Protein AF-A0A4Z0JLS4-F1 (afdb_monomer)

Nearest PDB structures (foldseek):
  4lln-assembly2_D  TM=2.791E-01  e=3.799E+00  Staphylococcus aureus
  8xgq-assembly1_A  TM=3.438E-01  e=4.651E+00  Legionella pneumophila subsp. pneumophila
  7sk3-assembly1_A  TM=3.321E-01  e=6.971E+00  Homo sapiens

Organism: NCBI:txid2487723

Sequence (103 aa):
MNRLKNIFPKKTVAELYDEDGNLPKLFRAYGNRQIFEVVVGLATLMMRGLGLIFLVGSLLDLYFFSYTFKVRNMKTGSTYLMDKPEWKKYHKIYKEQVQKNKN

Mean predicted aligned error: 9.93 Å

Foldseek 3Di:
DPPPPPPAAEDFQVRQQDPVRAHFDKDFDDDPVLVVQCVVLVVVCVPPVVSVVSNVVSVCCQPPVDQKTWMAGPVPRGIHIYGPVRVVVNVVVNVVVVVVVVD

Secondary structure (DSSP, 8-state):
----TTSS-B--GGGG--TTSPPPPEEEPPPHHHHHHHHHHHHHHHHHSTHHHHHHHHHHIIIII-SEEEEEETTT--EEEEEHHHHHHHHHHHHHHHHHTT-

Solvent-accessible surface area (backbone atoms only — not comparable to full-atom values): 5993 Å² total; per-residue (Å²): 143,87,87,77,87,76,86,47,61,76,50,56,59,83,77,46,52,43,99,84,71,45,72,70,59,71,43,82,46,82,48,73,69,55,50,49,45,47,52,51,15,51,58,40,29,75,72,71,63,61,11,56,61,45,39,52,49,46,50,45,43,60,75,69,66,50,61,61,40,40,34,27,33,70,84,78,64,53,60,29,30,28,42,48,72,43,49,54,50,42,54,52,52,48,51,54,51,57,55,57,77,75,108

Structure (mmCIF, N/CA/C/O backbone):
data_AF-A0A4Z0JLS4-F1
#
_entry.id   AF-A0A4Z0JLS4-F1
#
loop_
_atom_site.group_PDB
_atom_site.id
_atom_site.type_symbol
_atom_site.label_atom_id
_atom_site.label_alt_id
_atom_site.label_comp_id
_atom_site.label_asym_id
_atom_site.label_entity_id
_atom_site.label_seq_id
_atom_site.pdbx_PDB_ins_code
_atom_site.Cartn_x
_atom_site.Cartn_y
_atom_site.Cartn_z
_atom_site.occupancy
_atom_site.B_iso_or_equiv
_atom_site.auth_seq_id
_atom_site.auth_comp_id
_atom_site.auth_asym_id
_atom_site.auth_atom_id
_atom_site.pdbx_PDB_model_num
ATOM 1 N N . MET A 1 1 ? -12.752 4.908 -28.389 1.00 35.41 1 MET A N 1
ATOM 2 C CA . MET A 1 1 ? -12.142 4.015 -27.372 1.00 35.41 1 MET A CA 1
ATOM 3 C C . MET A 1 1 ? -12.259 4.659 -25.988 1.00 35.41 1 MET A C 1
ATOM 5 O O . MET A 1 1 ? -11.384 5.422 -25.636 1.00 35.41 1 MET A O 1
ATOM 9 N N . ASN A 1 2 ? -13.339 4.430 -25.223 1.00 40.50 2 ASN A N 1
ATOM 10 C CA . ASN A 1 2 ? -13.565 5.103 -23.920 1.00 40.50 2 ASN A CA 1
ATOM 11 C C . ASN A 1 2 ? -14.212 4.190 -22.846 1.00 40.50 2 ASN A C 1
ATOM 13 O O . ASN A 1 2 ? -14.980 4.656 -22.013 1.00 40.50 2 ASN A O 1
ATOM 17 N N . ARG A 1 3 ? -13.925 2.877 -22.837 1.00 40.41 3 ARG A N 1
ATOM 18 C CA . ARG A 1 3 ? -14.532 1.917 -21.879 1.00 40.41 3 ARG A CA 1
ATOM 19 C C . ARG A 1 3 ? -13.571 1.286 -20.860 1.00 40.41 3 ARG A C 1
ATOM 21 O O . ARG A 1 3 ? -13.955 0.355 -20.171 1.00 40.41 3 ARG A O 1
ATOM 28 N N . LEU A 1 4 ? -12.341 1.786 -20.724 1.00 50.00 4 LEU A N 1
ATOM 29 C CA . LEU A 1 4 ? -11.368 1.256 -19.747 1.00 50.00 4 LEU A CA 1
ATOM 30 C C . LEU A 1 4 ? -11.154 2.169 -18.529 1.00 50.00 4 LEU A C 1
ATOM 32 O O . LEU A 1 4 ? -10.276 1.904 -17.713 1.00 50.00 4 LEU A O 1
ATOM 36 N N . LYS A 1 5 ? -11.932 3.251 -18.386 1.00 41.41 5 LYS A N 1
ATOM 37 C CA . LYS A 1 5 ? -11.648 4.288 -17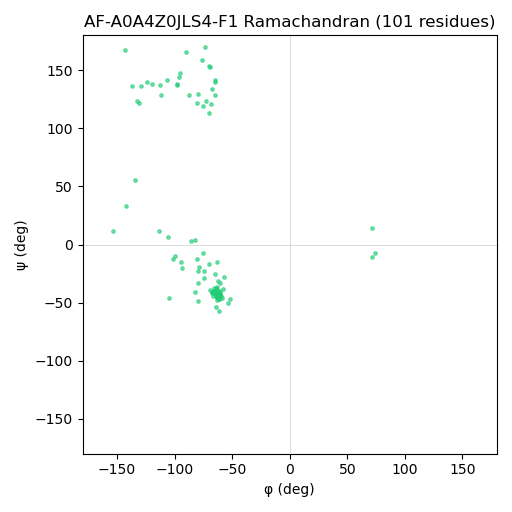.381 1.00 41.41 5 LYS A CA 1
ATOM 38 C C . LYS A 1 5 ? -12.112 3.943 -15.952 1.00 41.41 5 LYS A C 1
ATOM 40 O O . LYS A 1 5 ? -11.631 4.579 -15.029 1.00 41.41 5 LYS A O 1
ATOM 45 N N . ASN A 1 6 ? -12.937 2.905 -15.751 1.00 50.03 6 ASN A N 1
ATOM 46 C CA . ASN A 1 6 ? -13.495 2.528 -14.437 1.00 50.03 6 ASN A CA 1
ATOM 47 C C . ASN A 1 6 ? -13.410 1.013 -14.147 1.00 50.03 6 ASN A C 1
ATOM 49 O O . ASN A 1 6 ? -14.421 0.371 -13.889 1.00 50.03 6 ASN A O 1
ATOM 53 N N . ILE A 1 7 ? -12.222 0.402 -14.209 1.00 61.97 7 ILE A N 1
ATOM 54 C CA . ILE A 1 7 ? -12.092 -1.050 -13.940 1.00 61.97 7 ILE A CA 1
ATOM 55 C C . ILE A 1 7 ? -12.085 -1.358 -12.429 1.00 61.97 7 ILE A C 1
ATOM 57 O O . ILE A 1 7 ? -12.431 -2.464 -12.026 1.00 61.97 7 ILE A O 1
ATOM 61 N N . PHE A 1 8 ? -11.732 -0.392 -11.574 1.00 65.69 8 PHE A N 1
ATOM 62 C CA . PHE A 1 8 ? -11.652 -0.603 -10.126 1.00 65.69 8 PHE A CA 1
ATOM 63 C C . PHE A 1 8 ? -12.353 0.530 -9.372 1.00 65.69 8 PHE A C 1
ATOM 65 O O . PHE A 1 8 ? -11.976 1.690 -9.565 1.00 65.69 8 PHE A O 1
ATOM 72 N N . PRO A 1 9 ? -13.340 0.228 -8.509 1.00 75.69 9 PRO A N 1
ATOM 73 C CA . PRO A 1 9 ? -13.967 1.244 -7.679 1.00 75.69 9 PRO A CA 1
ATOM 74 C C . PRO A 1 9 ? -12.936 1.809 -6.700 1.00 75.69 9 PRO A C 1
ATOM 76 O O . PRO A 1 9 ? -12.085 1.082 -6.177 1.00 75.69 9 PRO A O 1
ATOM 79 N N . LYS A 1 10 ? -12.996 3.118 -6.467 1.00 79.12 10 LYS A N 1
ATOM 80 C CA . LYS A 1 10 ? -12.217 3.761 -5.414 1.00 79.12 10 LYS A CA 1
ATOM 81 C C . LYS A 1 10 ? -12.937 3.536 -4.089 1.00 79.12 10 LYS A C 1
ATOM 83 O O . LYS A 1 10 ? -14.134 3.788 -4.031 1.00 79.12 10 LYS A O 1
ATOM 88 N N . LYS A 1 11 ? -12.225 3.053 -3.070 1.00 81.75 11 LYS A N 1
ATOM 89 C CA . LYS A 1 11 ? -12.777 2.808 -1.735 1.00 81.75 11 LYS A CA 1
ATOM 90 C C . LYS A 1 11 ? -12.003 3.541 -0.649 1.00 81.75 11 LYS A C 1
ATOM 92 O O . LYS A 1 11 ? -10.768 3.588 -0.679 1.00 81.75 11 LYS A O 1
ATOM 97 N N . THR A 1 12 ? -12.737 4.080 0.318 1.00 81.75 12 THR A N 1
ATOM 98 C CA . THR A 1 12 ? -12.184 4.653 1.557 1.00 81.75 12 THR A CA 1
ATOM 99 C C . THR A 1 12 ? -12.085 3.588 2.647 1.00 81.75 12 THR A C 1
ATOM 101 O O . THR A 1 12 ? -12.685 2.522 2.533 1.00 81.75 12 THR A O 1
ATOM 104 N N . VAL A 1 13 ? -11.340 3.850 3.724 1.00 80.00 13 VAL A N 1
ATOM 105 C CA . VAL A 1 13 ? -11.219 2.907 4.851 1.00 80.00 13 VAL A CA 1
ATOM 106 C C . VAL A 1 13 ? -12.569 2.627 5.511 1.00 80.00 13 VAL A C 1
ATOM 108 O O . VAL A 1 13 ? -12.806 1.507 5.948 1.00 80.00 13 VAL A O 1
ATOM 111 N N . ALA A 1 14 ? -13.465 3.617 5.547 1.00 78.81 14 ALA A N 1
ATOM 112 C CA . ALA A 1 14 ? -14.803 3.466 6.117 1.00 78.81 14 ALA A CA 1
ATOM 113 C C . ALA A 1 14 ? -15.651 2.422 5.366 1.00 78.81 14 ALA A C 1
ATOM 115 O O . ALA A 1 14 ? -16.438 1.711 5.975 1.00 78.81 14 ALA A O 1
ATOM 116 N N . GLU A 1 15 ? -15.436 2.270 4.059 1.00 79.38 15 GLU A N 1
ATOM 117 C CA . GLU A 1 15 ? -16.159 1.322 3.196 1.00 79.38 15 GLU A CA 1
ATOM 118 C C . GLU A 1 15 ? -15.549 -0.091 3.189 1.00 79.38 15 GLU A C 1
ATOM 120 O O . GLU A 1 15 ? -15.966 -0.955 2.409 1.00 79.38 15 GLU A O 1
ATOM 125 N N . LEU A 1 16 ? -14.501 -0.311 3.989 1.00 81.44 16 LEU A N 1
ATOM 126 C CA . LEU A 1 16 ? -13.819 -1.598 4.113 1.00 81.44 16 LEU A CA 1
ATOM 127 C C . LEU A 1 16 ? -14.231 -2.396 5.340 1.00 81.44 16 LEU A C 1
ATOM 129 O O . LEU A 1 16 ? -13.813 -3.546 5.447 1.00 81.44 16 LEU A O 1
ATOM 133 N N . TYR A 1 17 ? -14.976 -1.796 6.264 1.00 81.00 17 TYR A N 1
ATOM 134 C CA . TYR A 1 17 ? -15.462 -2.507 7.434 1.00 81.00 17 TYR A CA 1
ATOM 135 C C . TYR A 1 17 ? -16.430 -3.605 7.001 1.00 81.00 17 TYR A C 1
ATOM 137 O O . TYR A 1 17 ? -17.345 -3.362 6.216 1.00 81.00 17 TYR A O 1
ATOM 145 N N . ASP A 1 18 ? -16.174 -4.818 7.485 1.00 80.06 18 ASP A N 1
ATOM 146 C CA . ASP A 1 18 ? -17.097 -5.942 7.344 1.00 80.06 18 ASP A CA 1
ATOM 147 C C . ASP A 1 18 ? -18.302 -5.760 8.283 1.00 80.06 18 ASP A C 1
ATOM 149 O O . ASP A 1 18 ? -18.272 -4.900 9.170 1.00 80.06 18 ASP A O 1
ATOM 153 N N . GLU A 1 19 ? -19.333 -6.593 8.134 1.00 77.44 19 GLU A N 1
ATOM 154 C CA . GLU A 1 19 ? -20.528 -6.563 9.001 1.00 77.44 19 GLU A CA 1
ATOM 155 C C . GLU A 1 19 ? -20.171 -6.735 10.493 1.00 77.44 19 GLU A C 1
ATOM 157 O O . GLU A 1 19 ? -20.808 -6.148 11.364 1.00 77.44 19 GLU A O 1
ATOM 162 N N . ASP A 1 20 ? -19.065 -7.431 10.775 1.00 75.62 20 ASP A N 1
ATOM 163 C CA . ASP A 1 20 ? -18.505 -7.635 12.117 1.00 75.62 20 ASP A CA 1
ATOM 164 C C . ASP A 1 20 ? -17.640 -6.461 12.634 1.00 75.62 20 ASP A C 1
ATOM 166 O O . ASP A 1 20 ? -16.981 -6.574 13.670 1.00 75.62 20 ASP A O 1
ATOM 170 N N . GLY A 1 21 ? -17.531 -5.351 11.893 1.00 78.38 21 GLY A N 1
ATOM 171 C CA . GLY A 1 21 ? -16.690 -4.202 12.263 1.00 78.38 21 GLY A CA 1
ATOM 172 C C . GLY A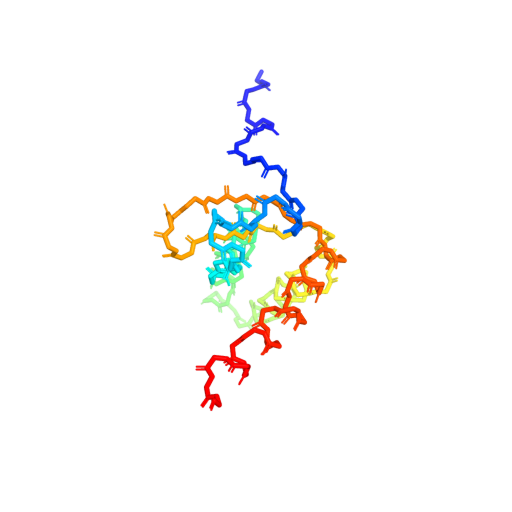 1 21 ? -15.175 -4.444 12.138 1.00 78.38 21 GLY A C 1
ATOM 173 O O . GLY A 1 21 ? -14.362 -3.653 12.631 1.00 78.38 21 GLY A O 1
ATOM 174 N N . ASN A 1 22 ? -14.768 -5.517 11.456 1.00 81.94 22 ASN A N 1
ATOM 175 C CA . ASN A 1 22 ? -13.365 -5.869 11.235 1.00 81.94 22 ASN A CA 1
ATOM 176 C C . ASN A 1 22 ? -12.859 -5.376 9.876 1.00 81.94 22 ASN A C 1
ATOM 178 O O . ASN A 1 22 ? -13.580 -5.409 8.879 1.00 81.94 22 ASN A O 1
ATOM 182 N N . LEU A 1 23 ? -11.589 -4.962 9.819 1.00 83.56 23 LEU A N 1
ATOM 183 C CA . LEU A 1 23 ? -10.943 -4.606 8.559 1.00 83.56 23 LEU A CA 1
ATOM 184 C C . LEU A 1 23 ? -10.307 -5.845 7.899 1.00 83.56 23 LEU A C 1
ATOM 186 O O . LEU A 1 23 ? -9.505 -6.542 8.530 1.00 83.56 23 LEU A O 1
ATOM 190 N N . PRO A 1 24 ? -10.581 -6.116 6.611 1.00 84.25 24 PRO A N 1
ATOM 191 C CA . PRO A 1 24 ? -9.962 -7.220 5.893 1.00 84.25 24 PRO A CA 1
ATOM 192 C C . PRO A 1 24 ? -8.475 -6.954 5.642 1.00 84.25 24 PRO A C 1
ATOM 194 O O . PRO A 1 24 ? -8.027 -5.811 5.514 1.00 84.25 24 PRO A O 1
ATOM 197 N N . LYS A 1 25 ? -7.688 -8.028 5.511 1.00 85.31 25 LYS A N 1
ATOM 198 C CA . LYS A 1 25 ? -6.271 -7.929 5.142 1.00 85.31 25 LYS A CA 1
ATOM 199 C C . LYS A 1 25 ? -6.138 -7.461 3.695 1.0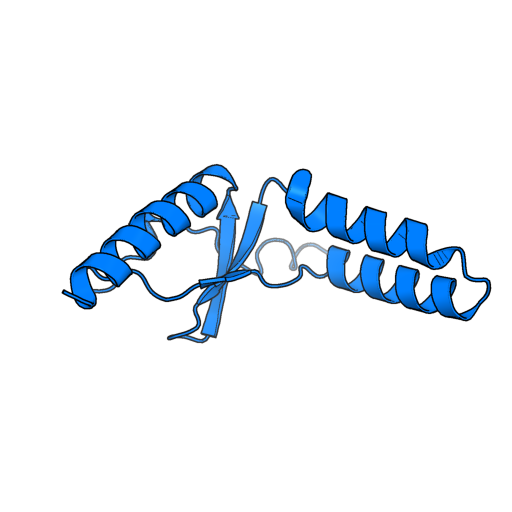0 85.31 25 LYS A C 1
ATOM 201 O O . LYS A 1 25 ? -6.614 -8.137 2.780 1.00 85.31 25 LYS A O 1
ATOM 206 N N . LEU A 1 26 ? -5.465 -6.334 3.485 1.00 85.81 26 LEU A N 1
ATOM 207 C CA . LEU A 1 26 ? -5.245 -5.756 2.164 1.00 85.81 26 LEU A CA 1
ATOM 208 C C . LEU A 1 26 ? -3.812 -5.932 1.705 1.00 85.81 26 LEU A C 1
ATOM 210 O O . LEU A 1 26 ? -2.869 -5.759 2.476 1.00 85.81 26 LEU A O 1
ATOM 214 N N . PHE A 1 27 ? -3.661 -6.212 0.417 1.00 83.56 27 PHE A N 1
ATOM 215 C CA . PHE A 1 27 ? -2.372 -6.288 -0.242 1.00 83.56 27 PHE A CA 1
ATOM 216 C C . PHE A 1 27 ? -2.286 -5.271 -1.370 1.00 83.56 27 PHE A C 1
ATOM 218 O O . PHE A 1 27 ? -3.227 -5.099 -2.144 1.00 83.56 27 PHE A O 1
ATOM 225 N N . ARG A 1 28 ? -1.145 -4.599 -1.491 1.00 80.25 28 ARG A N 1
ATOM 226 C CA . ARG A 1 28 ? -0.916 -3.666 -2.588 1.00 80.25 28 ARG A CA 1
ATOM 227 C C . ARG A 1 28 ? -0.646 -4.448 -3.873 1.00 80.25 28 ARG A C 1
ATOM 229 O O . ARG A 1 28 ? 0.313 -5.206 -3.948 1.00 80.25 28 ARG A O 1
ATOM 236 N N . ALA A 1 29 ? -1.483 -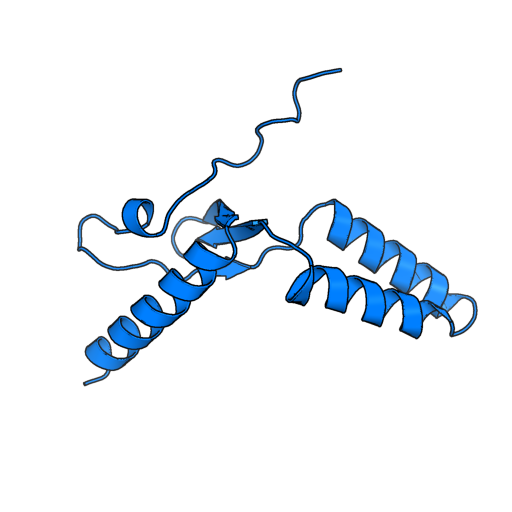4.257 -4.883 1.00 76.94 29 ALA A N 1
ATOM 237 C CA . ALA A 1 29 ? -1.318 -4.880 -6.187 1.00 76.94 29 ALA A CA 1
ATOM 238 C C . ALA A 1 29 ? -0.592 -3.935 -7.153 1.00 76.94 29 ALA A C 1
ATOM 240 O O . ALA A 1 29 ? -0.781 -2.717 -7.111 1.00 76.94 29 ALA A O 1
ATOM 241 N N . TYR A 1 30 ? 0.197 -4.505 -8.062 1.00 69.88 30 TYR A N 1
ATOM 242 C CA . TYR A 1 30 ? 0.822 -3.742 -9.137 1.00 69.88 30 TYR A CA 1
ATOM 243 C C . TYR A 1 30 ? -0.242 -3.238 -10.125 1.00 69.88 30 TYR A C 1
ATOM 245 O O . TYR A 1 30 ? -1.153 -3.968 -10.539 1.00 69.88 30 TYR A O 1
ATOM 253 N N . GLY A 1 31 ? -0.145 -1.960 -10.492 1.00 70.06 31 GLY A N 1
ATOM 254 C CA . GLY A 1 31 ? -0.916 -1.391 -11.597 1.00 70.06 31 GLY A CA 1
ATOM 255 C C . GLY A 1 31 ? -0.341 -1.808 -12.955 1.00 70.06 31 GLY A C 1
ATOM 256 O O . GLY A 1 31 ? 0.838 -2.129 -13.051 1.00 70.06 31 GLY A O 1
ATOM 257 N N . ASN A 1 32 ? -1.141 -1.745 -14.025 1.00 70.88 32 ASN A N 1
ATOM 258 C CA . ASN A 1 32 ? -0.690 -2.134 -15.373 1.00 70.88 32 ASN A CA 1
ATOM 259 C C . ASN A 1 32 ? 0.539 -1.332 -15.832 1.00 70.88 32 ASN A C 1
ATOM 261 O O . ASN A 1 32 ? 1.456 -1.899 -16.414 1.00 70.88 32 ASN A O 1
ATOM 265 N N . ARG A 1 33 ? 0.590 -0.032 -15.508 1.00 70.81 33 ARG A N 1
ATOM 266 C CA . ARG A 1 33 ? 1.753 0.826 -15.781 1.00 70.81 33 ARG A CA 1
ATOM 267 C C . ARG A 1 33 ? 3.015 0.341 -15.061 1.00 70.81 33 ARG A C 1
ATOM 269 O O . ARG A 1 33 ? 4.069 0.272 -15.670 1.00 70.81 33 ARG A O 1
ATOM 276 N N . GLN A 1 34 ? 2.891 -0.052 -13.795 1.00 69.75 34 GLN A N 1
ATOM 277 C CA . GLN A 1 34 ? 4.018 -0.540 -12.993 1.00 69.75 34 GLN A CA 1
ATOM 278 C C . GLN A 1 34 ? 4.509 -1.902 -13.481 1.00 69.75 34 GLN A C 1
ATOM 280 O O . GLN A 1 34 ? 5.708 -2.133 -13.535 1.00 69.75 34 GLN A O 1
ATOM 285 N N . ILE A 1 35 ? 3.592 -2.793 -13.876 1.00 75.62 35 ILE A N 1
ATOM 286 C CA . ILE A 1 35 ? 3.957 -4.071 -14.501 1.00 75.62 35 ILE A CA 1
ATOM 287 C C . ILE A 1 35 ? 4.742 -3.805 -15.788 1.00 75.62 35 ILE A C 1
ATOM 289 O O . ILE A 1 35 ? 5.780 -4.421 -16.001 1.00 75.62 35 ILE A O 1
ATOM 293 N N . PHE A 1 36 ? 4.285 -2.861 -16.615 1.00 76.69 36 PHE A N 1
ATOM 294 C CA . PHE A 1 36 ? 4.983 -2.486 -17.841 1.00 76.69 36 PHE A CA 1
ATOM 295 C C . PHE A 1 36 ? 6.388 -1.931 -17.561 1.00 76.69 36 PHE A C 1
ATOM 297 O O . PHE A 1 36 ? 7.350 -2.392 -18.167 1.00 76.69 36 PHE A O 1
ATOM 304 N N . GLU A 1 37 ? 6.529 -1.010 -16.605 1.00 73.19 37 GLU A N 1
ATOM 305 C CA . GLU A 1 37 ? 7.831 -0.459 -16.204 1.00 73.19 37 GLU A CA 1
ATOM 306 C C . GLU A 1 37 ? 8.779 -1.540 -15.665 1.00 73.19 37 GLU A C 1
ATOM 308 O O . GLU A 1 37 ? 9.944 -1.572 -16.053 1.00 73.19 37 GLU A O 1
ATOM 313 N N . VAL A 1 38 ? 8.282 -2.477 -14.850 1.00 75.50 38 VAL A N 1
ATOM 314 C CA . VAL A 1 38 ? 9.079 -3.609 -14.350 1.00 75.50 38 VAL A CA 1
ATOM 315 C C . VAL A 1 38 ? 9.519 -4.524 -15.492 1.00 75.50 38 VAL A C 1
ATOM 317 O O . VAL A 1 38 ? 10.680 -4.916 -15.529 1.00 75.50 38 VAL A O 1
ATOM 320 N N . VAL A 1 39 ? 8.632 -4.845 -16.440 1.00 80.12 39 VAL A N 1
ATOM 321 C CA . VAL A 1 39 ? 8.961 -5.691 -17.601 1.00 80.12 39 VAL A CA 1
ATOM 322 C C . VAL A 1 39 ? 10.007 -5.019 -18.494 1.00 80.12 39 VAL A C 1
ATOM 324 O O . VAL A 1 39 ? 10.981 -5.664 -18.882 1.00 80.12 39 VAL A O 1
ATOM 327 N N . VAL A 1 40 ? 9.857 -3.721 -18.775 1.00 78.19 40 VAL A N 1
ATOM 328 C CA . VAL A 1 40 ? 10.844 -2.939 -19.541 1.00 78.19 40 VAL A C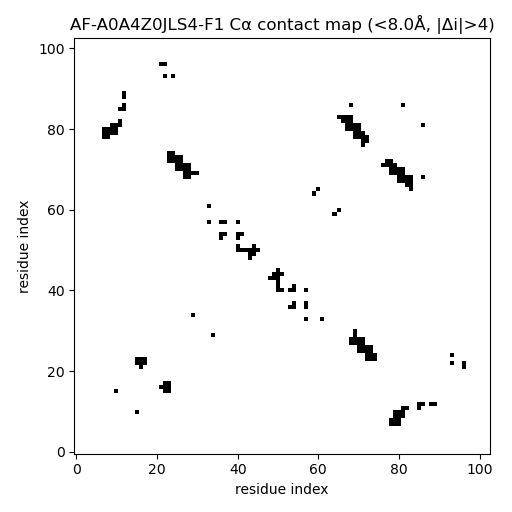A 1
ATOM 329 C C . VAL A 1 40 ? 12.174 -2.843 -18.786 1.00 78.19 40 VAL A C 1
ATOM 331 O O . VAL A 1 40 ? 13.237 -3.022 -19.387 1.00 78.19 40 VAL A O 1
ATOM 334 N N . GLY A 1 41 ? 12.133 -2.622 -17.470 1.00 71.50 41 GLY A N 1
ATOM 335 C CA . GLY A 1 41 ? 13.307 -2.617 -16.597 1.00 71.50 41 GLY A CA 1
ATOM 336 C C . GLY A 1 41 ? 14.043 -3.959 -16.604 1.00 71.50 41 GLY A C 1
ATOM 337 O O . GLY A 1 41 ? 15.264 -3.990 -16.731 1.00 71.50 41 GLY A O 1
ATOM 338 N N . LEU A 1 42 ? 13.316 -5.080 -16.563 1.00 75.94 42 LEU A N 1
ATOM 339 C CA . LEU A 1 42 ? 13.898 -6.423 -16.647 1.00 75.94 42 LEU A CA 1
ATOM 340 C C . LEU A 1 42 ? 14.530 -6.689 -18.019 1.00 75.94 42 LEU A C 1
ATOM 342 O O . LEU A 1 42 ? 15.647 -7.198 -18.101 1.00 75.94 42 LEU A O 1
ATOM 346 N N . ALA A 1 43 ? 13.841 -6.315 -19.100 1.00 77.25 43 ALA A N 1
ATOM 347 C CA . ALA A 1 43 ? 14.342 -6.485 -20.462 1.00 77.25 43 ALA A CA 1
ATOM 348 C C . ALA A 1 43 ? 15.626 -5.671 -20.706 1.00 77.25 43 ALA A C 1
ATOM 350 O O . ALA A 1 43 ? 16.576 -6.162 -21.315 1.00 77.25 43 ALA A O 1
ATOM 351 N N . THR A 1 44 ? 15.692 -4.444 -20.183 1.00 72.62 44 THR A N 1
ATOM 352 C CA . THR A 1 44 ? 16.888 -3.586 -20.272 1.00 72.62 44 THR A CA 1
ATOM 353 C C . THR A 1 44 ? 18.011 -4.022 -19.327 1.00 72.62 44 THR A C 1
ATOM 355 O O . THR A 1 44 ? 19.187 -3.846 -19.659 1.00 72.62 44 THR A O 1
ATOM 358 N N . LEU A 1 45 ? 17.685 -4.649 -18.188 1.00 71.94 45 LEU A N 1
ATOM 359 C CA . LEU A 1 45 ? 18.664 -5.262 -17.282 1.00 71.94 45 LEU A CA 1
ATOM 360 C C . LEU A 1 45 ? 19.425 -6.380 -17.999 1.00 71.94 45 LEU A C 1
ATOM 362 O O . LEU A 1 45 ? 20.655 -6.388 -17.970 1.00 71.94 45 LEU A O 1
ATOM 366 N N . MET A 1 46 ? 18.695 -7.259 -18.696 1.00 70.00 46 MET A N 1
ATOM 367 C CA . MET A 1 46 ? 19.265 -8.393 -19.430 1.00 70.00 46 MET A CA 1
ATOM 368 C C . MET A 1 46 ? 20.157 -7.978 -20.609 1.00 70.00 46 MET A C 1
ATOM 370 O O . MET A 1 46 ? 21.056 -8.730 -20.968 1.00 70.00 46 MET A O 1
ATOM 374 N N . MET A 1 47 ? 19.955 -6.792 -21.197 1.00 70.69 47 MET A N 1
ATOM 375 C CA . MET A 1 47 ? 20.761 -6.352 -22.343 1.00 70.69 47 MET A CA 1
ATOM 376 C C . MET A 1 47 ? 22.117 -5.743 -21.964 1.00 70.69 47 MET A C 1
ATOM 378 O O . MET A 1 47 ? 23.086 -5.979 -22.680 1.00 70.69 47 MET A O 1
ATOM 382 N N . ARG A 1 48 ? 22.214 -4.926 -20.903 1.00 66.12 48 ARG A N 1
ATOM 383 C CA . ARG A 1 48 ? 23.439 -4.133 -20.628 1.00 66.12 48 ARG A CA 1
ATOM 384 C C . ARG A 1 48 ? 23.685 -3.761 -19.155 1.00 66.12 48 ARG A C 1
ATOM 386 O O . ARG A 1 48 ? 24.505 -2.889 -18.889 1.00 66.12 48 ARG A O 1
ATOM 393 N N . GLY A 1 49 ? 22.965 -4.334 -18.185 1.00 63.72 49 GLY A N 1
ATOM 394 C CA . GLY A 1 49 ? 23.141 -4.011 -16.753 1.00 63.72 49 GLY A CA 1
ATOM 395 C C . GLY A 1 49 ? 22.633 -2.623 -16.314 1.00 63.72 49 GLY A C 1
ATOM 396 O O . GLY A 1 49 ? 22.464 -2.378 -15.123 1.00 63.72 49 GLY A O 1
ATOM 397 N N . LEU A 1 50 ? 22.286 -1.737 -17.256 1.00 64.94 50 LEU A N 1
ATOM 398 C CA . LEU A 1 50 ? 21.669 -0.426 -16.998 1.00 64.94 50 LEU A CA 1
ATOM 399 C C . LEU A 1 50 ? 20.216 -0.510 -16.500 1.00 64.94 50 LEU A C 1
ATOM 401 O O . LEU A 1 50 ? 19.701 0.457 -15.938 1.00 64.94 50 LEU A O 1
ATOM 405 N N . GLY A 1 51 ? 19.549 -1.657 -16.662 1.00 63.88 51 GLY A N 1
ATOM 406 C CA . GLY A 1 51 ? 18.167 -1.842 -16.205 1.00 63.88 51 GLY A CA 1
ATOM 407 C C . GLY A 1 51 ? 17.984 -1.721 -14.694 1.00 63.88 51 GLY A C 1
ATOM 408 O O . GLY A 1 51 ? 16.867 -1.510 -14.240 1.00 63.88 51 GLY A O 1
ATOM 409 N N . LEU A 1 52 ? 19.065 -1.779 -13.909 1.00 69.81 52 LEU A N 1
ATOM 410 C CA . LEU A 1 52 ? 19.011 -1.675 -12.451 1.00 69.81 52 LEU A CA 1
ATOM 411 C C . LEU A 1 52 ? 18.541 -0.279 -12.010 1.00 69.81 52 LEU A C 1
ATOM 413 O O . LEU A 1 52 ? 17.732 -0.161 -11.093 1.00 69.81 52 LEU A O 1
ATOM 417 N N . ILE A 1 53 ? 18.954 0.771 -12.730 1.00 73.25 53 ILE A N 1
ATOM 418 C CA . ILE A 1 53 ? 18.518 2.154 -12.482 1.00 73.25 53 ILE A CA 1
ATOM 419 C C . ILE A 1 53 ? 17.029 2.310 -12.816 1.00 73.25 53 ILE A C 1
ATOM 421 O O . ILE A 1 53 ? 16.285 2.922 -12.050 1.00 73.25 53 ILE A O 1
ATOM 425 N N . PHE A 1 54 ? 16.575 1.702 -13.917 1.00 68.25 54 PHE A N 1
ATOM 426 C CA . PHE A 1 54 ? 15.158 1.686 -14.280 1.00 68.25 54 PHE A CA 1
ATOM 427 C C . PHE A 1 54 ? 14.324 0.952 -13.234 1.00 68.25 54 PHE A C 1
ATOM 429 O O . PHE A 1 54 ? 13.315 1.490 -12.800 1.00 68.25 54 PHE A O 1
ATOM 436 N N . LEU A 1 55 ? 14.778 -0.211 -12.762 1.00 71.69 55 LEU A N 1
ATOM 437 C CA . LEU A 1 55 ? 14.078 -1.025 -11.766 1.00 71.69 55 LEU A CA 1
ATOM 438 C C . LEU A 1 55 ? 13.933 -0.285 -10.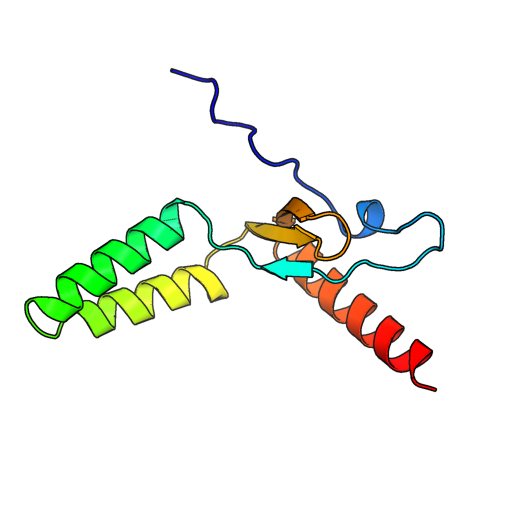425 1.00 71.69 55 LEU A C 1
ATOM 440 O O . LEU A 1 55 ? 12.847 -0.264 -9.841 1.00 71.69 55 LEU A O 1
ATOM 444 N N . VAL A 1 56 ? 14.999 0.383 -9.966 1.00 74.56 56 VAL A N 1
ATOM 445 C CA . VAL A 1 56 ? 14.965 1.245 -8.772 1.00 74.56 56 VAL A CA 1
ATOM 446 C C . VAL A 1 56 ? 14.032 2.441 -8.987 1.00 74.56 56 VAL A C 1
ATOM 448 O O . VAL A 1 56 ? 13.232 2.750 -8.106 1.00 74.56 56 VAL A O 1
ATOM 451 N N . GLY A 1 57 ? 14.069 3.071 -10.164 1.00 71.88 57 GLY A N 1
ATOM 452 C CA . GLY A 1 57 ? 13.150 4.150 -10.535 1.00 71.88 57 GLY A CA 1
ATOM 453 C C . GLY A 1 57 ? 11.680 3.719 -10.498 1.00 71.88 57 GLY A C 1
ATOM 454 O O . GLY A 1 57 ? 10.862 4.402 -9.885 1.00 71.88 57 GLY A O 1
ATOM 455 N N . SER A 1 58 ? 11.348 2.552 -11.060 1.00 65.81 58 SER A N 1
ATOM 456 C CA . SER A 1 58 ? 9.985 1.995 -11.042 1.00 65.81 58 SER A CA 1
ATOM 457 C C . SER A 1 58 ? 9.515 1.687 -9.619 1.00 65.81 58 SER A C 1
ATOM 459 O O . SER A 1 58 ? 8.362 1.929 -9.264 1.00 65.81 58 SER A O 1
ATOM 461 N N . LEU A 1 59 ? 10.409 1.166 -8.772 1.00 68.50 59 LEU A N 1
ATOM 462 C CA . LEU A 1 59 ? 10.127 0.911 -7.358 1.00 68.50 59 LEU A CA 1
ATOM 463 C C . LEU A 1 59 ? 9.886 2.212 -6.584 1.00 68.50 59 LEU A C 1
ATOM 465 O O . LEU A 1 59 ? 8.979 2.267 -5.753 1.00 68.50 59 LEU A O 1
ATOM 469 N N . LEU A 1 60 ? 10.654 3.264 -6.862 1.00 69.50 60 LEU A N 1
ATOM 470 C CA . LEU A 1 60 ? 10.451 4.578 -6.253 1.00 69.50 60 LEU A CA 1
ATOM 471 C C . LEU A 1 60 ? 9.143 5.224 -6.719 1.00 69.50 60 LEU A C 1
ATOM 473 O O . LEU A 1 60 ? 8.409 5.748 -5.882 1.00 69.50 60 LEU A O 1
ATOM 477 N N . ASP A 1 61 ? 8.792 5.131 -8.003 1.00 64.88 61 ASP A N 1
ATOM 478 C CA . ASP A 1 61 ? 7.494 5.611 -8.499 1.00 64.88 61 ASP A CA 1
ATOM 479 C C . ASP A 1 61 ? 6.333 4.869 -7.816 1.00 64.88 61 ASP A C 1
ATOM 481 O O . ASP A 1 61 ? 5.347 5.461 -7.356 1.00 64.88 61 ASP A O 1
ATOM 485 N N . LEU A 1 62 ? 6.510 3.560 -7.622 1.00 64.38 62 LEU A N 1
ATOM 486 C CA . LEU A 1 62 ? 5.579 2.720 -6.890 1.00 64.38 62 LEU A CA 1
ATOM 487 C C . LEU A 1 62 ? 5.457 3.189 -5.434 1.00 64.38 62 LEU A C 1
ATOM 489 O O . LEU A 1 62 ? 4.361 3.518 -4.982 1.00 64.38 62 LEU A O 1
ATOM 493 N N . TYR A 1 63 ? 6.531 3.257 -4.660 1.00 61.81 63 TYR A N 1
ATOM 494 C CA . TYR A 1 63 ? 6.416 3.522 -3.222 1.00 61.81 63 TYR A CA 1
ATOM 495 C C . TYR A 1 63 ? 6.214 4.997 -2.853 1.00 61.81 63 TYR A C 1
ATOM 497 O O . TYR A 1 63 ? 5.485 5.277 -1.897 1.00 61.81 63 TYR A O 1
ATOM 505 N N . PHE A 1 64 ? 6.791 5.936 -3.602 1.00 61.78 64 PHE A N 1
ATOM 506 C CA . PHE A 1 64 ? 6.816 7.348 -3.221 1.00 61.78 64 PHE A CA 1
ATOM 507 C C . PHE A 1 64 ? 5.836 8.227 -4.001 1.00 61.78 64 PHE A C 1
ATOM 509 O O . PHE A 1 64 ? 5.112 8.999 -3.360 1.00 61.78 64 PHE A O 1
ATOM 516 N N . PHE A 1 65 ? 5.757 8.096 -5.327 1.00 61.75 65 PHE A N 1
ATOM 517 C CA . PHE A 1 65 ? 5.056 9.070 -6.179 1.00 61.75 65 PHE A CA 1
ATOM 518 C C . PHE A 1 65 ? 3.596 8.727 -6.490 1.00 61.75 65 PHE A C 1
ATOM 520 O O . PHE A 1 65 ? 2.803 9.618 -6.795 1.00 61.75 65 PHE A O 1
ATOM 527 N N . SER A 1 66 ? 3.188 7.465 -6.352 1.00 62.91 66 SER A N 1
ATOM 528 C CA . SER A 1 66 ? 1.799 7.078 -6.606 1.00 62.91 66 SER A CA 1
ATOM 529 C C . SER A 1 66 ? 0.846 7.622 -5.521 1.00 62.91 66 SER A C 1
ATOM 531 O O . SER A 1 66 ? 0.904 7.223 -4.356 1.00 62.91 66 SER A O 1
ATOM 533 N N . TYR A 1 67 ? -0.036 8.555 -5.904 1.00 68.75 67 TYR A N 1
ATOM 534 C CA . TYR A 1 67 ? -1.056 9.152 -5.021 1.00 68.75 67 TYR A CA 1
ATOM 535 C C . TYR A 1 67 ? -2.224 8.192 -4.731 1.00 68.75 67 TYR A C 1
ATOM 537 O O . TYR A 1 67 ? -2.894 8.307 -3.703 1.00 68.75 67 TYR A O 1
ATOM 545 N N . THR A 1 68 ? -2.440 7.214 -5.614 1.00 74.50 68 THR A N 1
ATOM 546 C CA . THR A 1 68 ? -3.538 6.246 -5.538 1.00 74.50 68 THR A CA 1
ATOM 547 C C . THR A 1 68 ? -2.997 4.837 -5.725 1.00 74.50 68 THR A C 1
ATOM 549 O O . THR A 1 68 ? -2.397 4.507 -6.747 1.00 74.50 68 THR A O 1
ATOM 552 N N . PHE A 1 69 ? -3.224 3.981 -4.740 1.00 78.38 69 PHE A N 1
ATOM 553 C CA . PHE A 1 69 ? -2.764 2.605 -4.733 1.00 78.38 69 PHE A CA 1
ATOM 554 C C . PHE A 1 69 ? -3.865 1.654 -5.177 1.00 78.38 69 PHE A C 1
ATOM 556 O O . PHE A 1 69 ? -5.007 1.746 -4.737 1.00 78.38 69 PHE A O 1
ATOM 563 N N . LYS A 1 70 ? -3.499 0.686 -6.014 1.00 81.81 70 LYS A N 1
ATOM 564 C CA . LYS A 1 70 ? -4.333 -0.479 -6.287 1.00 81.81 70 LYS A CA 1
ATOM 565 C C . LYS A 1 70 ? -4.140 -1.475 -5.149 1.00 81.81 70 LYS A C 1
ATOM 567 O O . LYS A 1 70 ? -3.018 -1.892 -4.865 1.00 81.81 70 LYS A O 1
ATOM 572 N N . VAL A 1 71 ? -5.223 -1.834 -4.484 1.00 83.56 71 VAL A N 1
ATOM 573 C CA . VAL A 1 71 ? -5.230 -2.690 -3.298 1.00 83.56 71 VAL A CA 1
ATOM 574 C C . VAL A 1 71 ? -6.230 -3.817 -3.482 1.00 83.56 71 VAL A C 1
ATOM 576 O O . VAL A 1 71 ? -7.327 -3.627 -4.000 1.00 83.56 71 VAL A O 1
ATOM 579 N N . ARG A 1 72 ? -5.816 -5.018 -3.098 1.00 84.69 72 ARG A N 1
ATOM 580 C CA . ARG A 1 72 ? -6.576 -6.255 -3.207 1.00 84.69 72 ARG A CA 1
ATOM 581 C C . ARG A 1 72 ? -6.946 -6.736 -1.814 1.00 84.69 72 ARG A C 1
ATOM 583 O O . ARG A 1 72 ? -6.078 -6.874 -0.953 1.00 84.69 72 ARG A O 1
ATOM 590 N N . ASN A 1 73 ? -8.224 -7.012 -1.609 1.00 85.44 73 ASN A N 1
ATOM 591 C CA . ASN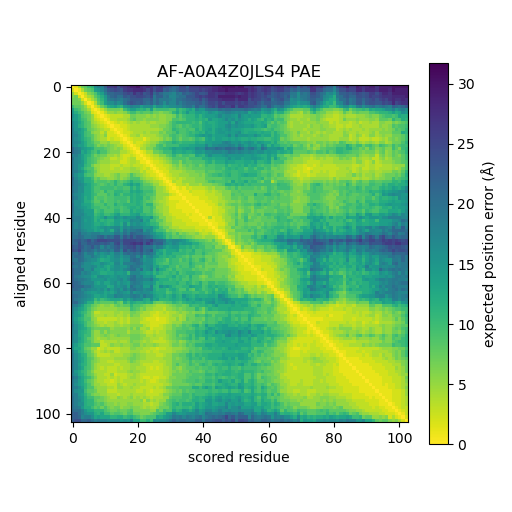 A 1 73 ? -8.721 -7.687 -0.422 1.00 85.44 73 ASN A CA 1
ATOM 592 C C . ASN A 1 73 ? -8.335 -9.169 -0.486 1.00 85.44 73 ASN A C 1
ATOM 594 O O . ASN A 1 73 ? -8.658 -9.852 -1.456 1.00 85.44 73 ASN A O 1
ATOM 598 N N . MET A 1 74 ? -7.637 -9.663 0.534 1.00 83.94 74 MET A N 1
ATOM 599 C CA . MET A 1 74 ? -7.189 -11.058 0.597 1.00 83.94 74 MET A CA 1
ATOM 600 C C . MET A 1 74 ? -8.299 -12.033 1.014 1.00 83.94 74 MET A C 1
ATOM 602 O O . MET A 1 74 ? -8.168 -13.220 0.745 1.00 83.94 74 MET A O 1
ATOM 606 N N . LYS A 1 75 ? -9.379 -11.549 1.644 1.00 80.94 75 LYS A N 1
ATOM 607 C CA . LYS A 1 75 ? -10.548 -12.355 2.039 1.00 80.94 75 LYS A CA 1
ATOM 608 C C . LYS A 1 75 ? -11.474 -12.600 0.844 1.00 80.94 75 LYS A C 1
ATOM 610 O O . LYS A 1 75 ? -11.855 -13.731 0.587 1.00 80.94 75 LYS A O 1
ATOM 615 N N . THR A 1 76 ? -11.804 -11.547 0.094 1.00 81.06 76 THR A N 1
ATOM 616 C CA . THR A 1 76 ? -12.778 -11.614 -1.017 1.00 81.06 76 THR A CA 1
ATOM 617 C C . THR A 1 76 ? -12.137 -11.666 -2.404 1.00 81.06 76 THR A C 1
ATOM 619 O O . THR A 1 76 ? -12.818 -11.882 -3.400 1.00 81.06 76 THR A O 1
ATOM 622 N N . GLY A 1 77 ? -10.835 -11.393 -2.516 1.00 79.12 77 GLY A N 1
ATOM 623 C CA . GLY A 1 77 ? -10.137 -11.273 -3.797 1.00 79.12 77 GLY A CA 1
ATOM 624 C C . GLY A 1 77 ? -10.437 -9.984 -4.573 1.00 79.12 77 GLY A C 1
ATOM 625 O O . GLY A 1 77 ? -9.761 -9.722 -5.572 1.00 79.12 77 GLY A O 1
ATOM 626 N N . SER A 1 78 ? -11.391 -9.160 -4.119 1.00 81.31 78 SER A N 1
ATOM 627 C CA . SER A 1 78 ? -11.795 -7.921 -4.793 1.00 81.31 78 SER A CA 1
ATOM 628 C C . SER A 1 78 ? -10.657 -6.904 -4.820 1.00 81.31 78 SER A C 1
ATOM 630 O O . SER A 1 78 ? -9.955 -6.732 -3.823 1.00 81.31 78 SER A O 1
ATOM 632 N N . THR A 1 79 ? -10.497 -6.202 -5.939 1.00 81.31 79 THR A N 1
ATOM 633 C CA . THR A 1 79 ? -9.467 -5.170 -6.099 1.00 81.31 79 THR A CA 1
ATOM 634 C C . THR A 1 79 ? -10.114 -3.796 -6.227 1.00 81.31 79 THR A C 1
ATOM 636 O O . THR A 1 79 ? -11.112 -3.648 -6.925 1.00 81.31 79 THR A O 1
ATOM 639 N N . TYR A 1 80 ? -9.550 -2.796 -5.562 1.00 85.31 80 TYR A N 1
ATOM 640 C CA . TYR A 1 80 ? -10.031 -1.416 -5.554 1.00 85.31 80 TYR A CA 1
ATOM 641 C C . TYR A 1 80 ? -8.861 -0.438 -5.542 1.00 85.31 80 TYR A C 1
ATOM 643 O O . TYR A 1 80 ? -7.700 -0.812 -5.358 1.00 85.31 80 TYR A O 1
ATOM 651 N N . LEU A 1 81 ? -9.173 0.827 -5.788 1.00 84.69 81 LEU A N 1
ATOM 652 C CA . LEU A 1 81 ? -8.227 1.928 -5.684 1.00 84.69 81 LEU A CA 1
ATOM 653 C C . LEU A 1 81 ? -8.401 2.609 -4.328 1.00 84.69 81 LEU A C 1
ATOM 655 O O . LEU A 1 81 ? -9.521 2.817 -3.875 1.00 84.69 81 LEU A O 1
ATOM 659 N N . MET A 1 82 ? -7.302 2.967 -3.683 1.00 85.19 82 MET A N 1
ATOM 660 C CA . MET A 1 82 ? -7.305 3.654 -2.397 1.00 85.19 82 MET A CA 1
ATOM 661 C C . MET A 1 82 ? -6.272 4.772 -2.420 1.00 85.19 82 MET A C 1
ATOM 663 O O . MET A 1 82 ? -5.155 4.581 -2.895 1.00 85.19 82 MET A O 1
ATOM 667 N N . ASP A 1 83 ? -6.627 5.945 -1.908 1.00 84.75 83 ASP A N 1
ATOM 668 C CA . ASP A 1 83 ? -5.681 7.054 -1.825 1.00 84.75 83 ASP A CA 1
ATOM 669 C C . ASP A 1 83 ? -4.582 6.775 -0.799 1.00 84.75 83 ASP A C 1
ATOM 671 O O . ASP A 1 83 ? -4.782 6.077 0.194 1.00 84.75 83 ASP A O 1
ATOM 675 N N . LYS A 1 84 ? -3.413 7.380 -0.999 1.00 81.31 84 LYS A N 1
ATOM 676 C CA . LYS A 1 84 ? -2.281 7.309 -0.068 1.00 81.31 84 LYS A CA 1
ATOM 677 C C . LYS A 1 84 ? -2.631 7.672 1.393 1.00 81.31 84 LYS A C 1
ATOM 679 O O . LYS A 1 84 ? -2.224 6.911 2.277 1.00 81.31 84 LYS A O 1
ATOM 684 N N . PRO A 1 85 ? -3.363 8.769 1.700 1.00 83.81 85 PRO A N 1
ATOM 685 C CA . PRO A 1 85 ? -3.803 9.062 3.070 1.00 83.81 85 PRO A CA 1
ATOM 686 C C . PRO A 1 85 ? -4.714 7.975 3.655 1.00 83.81 85 PRO A C 1
ATOM 688 O O . PRO A 1 85 ? -4.498 7.548 4.790 1.00 83.81 85 PRO A O 1
ATOM 691 N N . GLU A 1 86 ? -5.671 7.476 2.870 1.00 84.12 86 GLU A N 1
ATOM 692 C CA . GLU A 1 86 ? -6.577 6.393 3.273 1.00 84.12 86 GLU A CA 1
ATOM 693 C C . GLU A 1 86 ? -5.802 5.094 3.527 1.00 84.12 86 GLU A C 1
ATOM 695 O O . GLU A 1 86 ? -5.992 4.441 4.548 1.00 84.12 86 GLU A O 1
ATOM 700 N N . TRP A 1 87 ? -4.831 4.767 2.675 1.00 84.31 87 TRP A N 1
ATOM 701 C CA . TRP A 1 87 ? -3.968 3.602 2.854 1.00 84.31 87 TRP A CA 1
ATOM 702 C C . TRP A 1 87 ? -3.148 3.670 4.145 1.00 84.31 87 TRP A C 1
ATOM 704 O O . TRP A 1 87 ? -3.056 2.689 4.885 1.00 84.31 87 TRP A O 1
ATOM 714 N N . LYS A 1 88 ? -2.582 4.842 4.461 1.00 85.75 88 LYS A N 1
ATOM 715 C CA . LYS A 1 88 ? -1.845 5.053 5.715 1.00 85.75 88 LYS A CA 1
ATOM 716 C C . LYS A 1 88 ? -2.765 4.898 6.930 1.00 85.75 88 LYS A C 1
ATOM 718 O O . LYS A 1 88 ? -2.367 4.283 7.921 1.00 85.75 88 LYS A O 1
ATOM 723 N N . LYS A 1 89 ? -3.992 5.422 6.841 1.00 86.75 89 LYS A N 1
ATOM 724 C CA . LYS A 1 89 ? -5.022 5.288 7.878 1.00 86.75 89 LYS A CA 1
ATOM 725 C C . LYS A 1 89 ? -5.421 3.823 8.080 1.00 86.75 89 LYS A C 1
ATOM 727 O O . LYS A 1 89 ? -5.390 3.352 9.213 1.00 86.75 89 LYS A O 1
ATOM 732 N N . TYR A 1 90 ? -5.681 3.089 6.996 1.00 87.06 90 TYR A N 1
ATOM 733 C CA . TYR A 1 90 ? -5.954 1.649 7.018 1.00 87.06 90 TYR A CA 1
ATOM 734 C C . TYR A 1 90 ? -4.848 0.887 7.747 1.00 87.06 90 TYR A C 1
ATOM 736 O O . TYR A 1 90 ? -5.129 0.120 8.661 1.00 87.06 90 TYR A O 1
ATOM 744 N N . HIS A 1 91 ? -3.585 1.125 7.386 1.00 86.88 91 HIS A N 1
ATOM 745 C CA . HIS A 1 91 ? -2.464 0.379 7.954 1.00 86.88 91 HIS A CA 1
ATOM 746 C C . HIS A 1 91 ? -2.311 0.599 9.462 1.00 86.88 91 HIS A C 1
ATOM 748 O O . HIS A 1 91 ? -1.996 -0.340 10.193 1.00 86.88 91 HIS A O 1
ATOM 754 N N . LYS A 1 92 ? -2.572 1.826 9.931 1.00 87.94 92 LYS A N 1
ATOM 755 C CA . LYS A 1 92 ? -2.571 2.151 11.359 1.00 87.94 92 LYS A CA 1
ATOM 756 C C . LYS A 1 92 ? -3.672 1.383 12.099 1.00 87.94 92 LYS A C 1
ATOM 758 O O . LYS A 1 92 ? -3.364 0.649 13.033 1.00 87.94 92 LYS A O 1
ATOM 763 N N . ILE A 1 93 ? -4.918 1.491 11.633 1.00 87.06 93 ILE A N 1
ATOM 764 C CA . ILE A 1 93 ? -6.083 0.877 12.293 1.00 87.06 93 ILE A CA 1
ATOM 765 C C . ILE A 1 93 ? -6.002 -0.654 12.235 1.00 87.06 93 ILE A C 1
ATOM 767 O O . ILE A 1 93 ? -6.253 -1.332 13.226 1.00 87.06 93 ILE A O 1
ATOM 771 N N . TYR A 1 94 ? -5.595 -1.217 11.095 1.00 87.56 94 TYR A N 1
ATOM 772 C CA . TYR A 1 94 ? -5.435 -2.661 10.938 1.00 87.56 94 TYR A CA 1
ATOM 773 C C . TYR A 1 94 ? -4.367 -3.219 11.887 1.00 87.56 94 TYR A C 1
ATOM 775 O O . TYR A 1 94 ? -4.573 -4.263 12.501 1.00 87.56 94 TYR A O 1
ATOM 783 N N . LYS A 1 95 ? -3.241 -2.513 12.067 1.00 87.19 95 LYS A N 1
ATOM 784 C CA . LYS A 1 95 ? -2.204 -2.910 13.031 1.00 87.19 95 LYS A CA 1
ATOM 785 C C . LYS A 1 95 ? -2.733 -2.894 14.469 1.00 87.19 95 LYS A C 1
ATOM 787 O O . LYS A 1 95 ? -2.441 -3.819 15.221 1.00 87.19 95 LYS A O 1
ATOM 792 N N . GLU A 1 96 ? -3.516 -1.880 14.831 1.00 87.88 96 GLU A N 1
ATOM 793 C CA . GLU A 1 96 ? -4.163 -1.776 16.147 1.00 87.88 96 GLU A CA 1
ATOM 794 C C . GLU A 1 96 ? -5.167 -2.921 16.380 1.00 87.88 96 GLU A C 1
ATOM 796 O O . GLU A 1 96 ? -5.117 -3.567 17.426 1.00 87.88 96 GLU A O 1
ATOM 801 N N . GLN A 1 97 ? -6.013 -3.246 15.393 1.00 84.88 97 GLN A N 1
ATOM 802 C CA . GLN A 1 97 ? -6.953 -4.377 15.468 1.00 84.88 97 GLN A CA 1
ATOM 803 C C . GLN A 1 97 ? -6.236 -5.729 15.590 1.00 84.88 97 GLN A C 1
ATOM 805 O O . GLN A 1 97 ? -6.588 -6.542 16.441 1.00 84.88 97 GLN A O 1
ATOM 810 N N . VAL A 1 98 ? -5.195 -5.967 14.785 1.00 84.31 98 VAL A N 1
ATOM 811 C CA . VAL A 1 98 ? -4.406 -7.210 14.851 1.00 84.31 98 VAL A CA 1
ATOM 812 C C . VAL A 1 98 ? -3.688 -7.345 16.193 1.00 84.31 98 VAL A C 1
ATOM 814 O O . VAL A 1 98 ? -3.591 -8.453 16.713 1.00 84.31 98 VAL A O 1
ATOM 817 N N . GLN A 1 99 ? -3.191 -6.243 16.762 1.00 81.50 99 GLN A N 1
ATOM 818 C CA . GLN A 1 99 ? -2.572 -6.258 18.087 1.00 81.50 99 GLN A CA 1
ATOM 819 C C . GLN A 1 99 ? -3.600 -6.559 19.183 1.00 81.50 99 GLN A C 1
ATOM 821 O O . GLN A 1 99 ? -3.306 -7.340 20.082 1.00 81.50 99 GLN A O 1
ATOM 826 N N . LYS A 1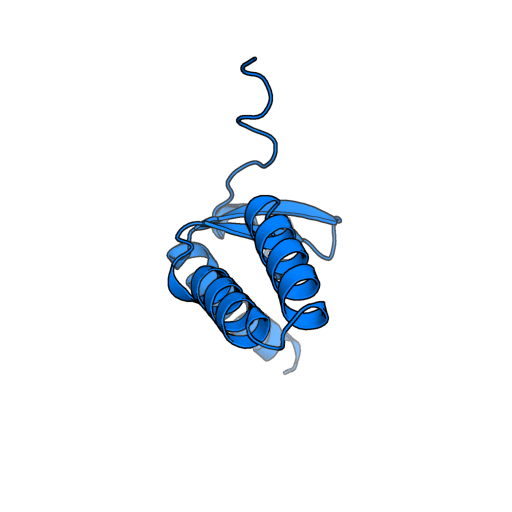 100 ? -4.802 -5.978 19.091 1.00 78.81 100 LY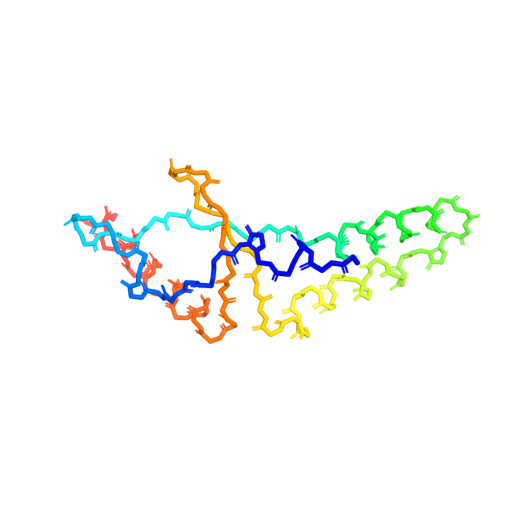S A N 1
ATOM 827 C CA . LYS A 1 100 ? -5.890 -6.213 20.047 1.00 78.81 100 LYS A CA 1
ATOM 828 C C . LYS A 1 100 ? -6.390 -7.659 20.019 1.00 78.81 100 LYS A C 1
ATOM 830 O O . LYS A 1 100 ? -6.635 -8.207 21.075 1.00 78.81 100 LYS A O 1
ATOM 835 N N . ASN A 1 101 ? -6.482 -8.279 18.842 1.00 74.62 101 ASN A N 1
ATOM 836 C CA . ASN A 1 101 ? -6.940 -9.668 18.691 1.00 74.62 101 ASN A CA 1
ATOM 837 C C . ASN A 1 101 ? -5.896 -10.722 19.107 1.00 74.62 101 ASN A C 1
ATOM 839 O O . ASN A 1 101 ? -6.195 -11.913 19.086 1.00 74.62 101 ASN A O 1
ATOM 843 N N . LYS A 1 102 ? -4.657 -10.311 19.409 1.00 68.00 102 LYS A N 1
ATOM 844 C CA . LYS A 1 102 ? -3.588 -11.195 19.901 1.00 68.00 102 LYS A CA 1
ATOM 845 C C . LYS A 1 102 ? -3.471 -11.227 21.427 1.00 68.00 102 LYS A C 1
ATOM 847 O O . LYS A 1 102 ? -2.774 -12.108 21.927 1.00 68.00 102 LYS A O 1
ATOM 852 N N . ASN A 1 103 ? -4.087 -10.268 22.116 1.00 53.41 103 ASN A N 1
ATOM 853 C CA . ASN A 1 103 ? -4.159 -10.188 23.575 1.00 53.41 103 ASN A CA 1
ATOM 854 C C . ASN A 1 103 ? -5.505 -10.724 24.058 1.00 53.41 103 ASN A C 1
ATOM 856 O O . ASN A 1 103 ? -5.524 -11.258 25.184 1.00 53.41 103 ASN A O 1
#

pLDDT: mean 74.71, std 11.06, range [35.41, 87.94]

Radius of gyration: 16.83 Å; Cα contacts (8 Å, |Δi|>4): 107; chains: 1; bounding box: 44×22×51 Å

=== Feature glossary ===
Feature key, reading from the visual/contextual features back to the raw sequence:

Rendered structure images. Six rendered views show the 3D structure from the faces of a cube — i.e. along ±x, ±y, ±z. Rendering representation is drawn randomly per protein from cartoon (secondary-structure ribbons), sticks (backbone bonds), or molecular surface; coloring is either N→C rainbow (blue at the N-terminus through red at the C-terminus) or one color per chain.

Contact-map, Ramachandran, and PAE plots. The contact map is a binary N×N matrix image: pixel (i, j) is dark where Cα_i and Cα_j are within 8 Å and |i−j|>4. Because the |i−j|>4 filter removes local helical contacts, off-diagonal stripes parallel to the main diagonal indicate parallel β-sheets; stripes perpendicular to it indicate antiparallel β-sheets. The Ramachandran plot scatters every residue's (φ, ψ) pair against the sterically allowed regions. The PAE heatmap renders the predicted-aligned-error matrix.

InterPro / GO / CATH / organism. Database cross-references. InterPro integrates a dozen domain/family signature databases into unified entries with residue-range hits. GO terms attach function/process/location labels with evidence codes. CATH codes position the fold in a four-level structural taxonomy. Organism is the NCBI-taxonomy species name.

Nearest PDB structures. The Foldseek neighbor list gives the closest experimentally determined structures in the PDB, ranked by structural alignment. TM-score near 1 means near-identical fold; near 0.3 means only rough topology match. This is how one finds what a novel AlphaFold prediction most resembles in the solved-structure universe.

Predicted aligned error. PAE(i, j) answers: if I align the predicted and true structures on residue i, how far off (in Å) do I expect residue j to be? A block-diagonal PAE matrix with low values on the blocks and high values off-diagonal is the signature of a multi-domain protein with confidently predicted domains but uncertain inter-domain orientation.

Solvent-accessible surface area. Accessible surface area quantifies burial. A residue with SASA near zero is packed into the hydrophobic core; one with SASA >100 Å² sits on the surface. Computed here via the Shrake–Rupley numerical algorithm with a 1.4 Å probe.

B-factor. B-factor (Debye–Waller factor) reflects atomic displacement in the crystal lattice. It is an experimental observable (units Å²), not a prediction; low values mean the atom is pinned down, high values mean it moves or is heterogeneous across the crystal.

pLDDT. For AlphaFold models, the B-factor field carries pLDDT — the model's own estimate of local accuracy on a 0–100 scale. Regions with pLDDT<50 should be treated as essentially unmodeled; they often correspond to intrinsically disordered segments.

Backbone torsions (φ/ψ). φ (phi) and ψ (psi) are the two rotatable backbone dihedrals per residue: φ is the C(i-1)–N–Cα–C torsion, ψ is the N–Cα–C–N(i+1) torsion, both in degrees on (−180°, 180°]. α-helical residues cluster near (−60°, −45°); β-strand residues near (−120°, +130°). A Ramachandran plot is simply a scatter of (φ, ψ) for every residue.

Radius of gyration, Cα contacts, bounding box. Radius of gyration (Rg) is the root-mean-square distance of Cα atoms from their centroid — a single number for overall size and compactness. A globular domain of N residues has Rg ≈ 2.2·N^0.38 Å; an extended or disordered chain has a much larger Rg. The Cα contact count is the number of residue pairs whose Cα atoms are within 8 Å and are more than four positions apart in sequence — a standard proxy for tertiary packing density. The bounding box is the smallest axis-aligned box enclosing all Cα atoms.

Secondary structure (3-state, P-SEA). Three-state secondary structure (P-SEA) collapses the eight DSSP classes into helix (a), strand (b), and coil (c). P-SEA assigns these from Cα geometry alone — distances and angles — without requiring backbone oxygens, so it works on any Cα trace.

Secondary structure (8-state, DSSP). DSSP 8-state secondary structure assigns each residue one of H (α-helix), G (3₁₀-helix), I (π-helix), E (extended β-strand), B (isolated β-bridge), T (hydrogen-bonded turn), S (bend), or '-' (coil). The assignment is computed from backbone hydrogen-bond geometry via the Kabsch–Sander algorithm.

Foldseek 3Di. A 3Di character summarizes, for each residue, the relative orientation of the Cα frame of its nearest spatial neighbor. Because it encodes fold topology rather than chemistry, 3Di alignments detect remote structural similarity that sequence alignment misses.

mmCIF coordinates. The mmCIF block holds the 3D Cartesian coordinates of each backbone atom (N, Cα, C, O) in ångströms. mmCIF is the PDB's canonical archive format — a tagged-loop text representation of the atomic model.

Sequence. Sequence gives the chain of amino acids in standard one-letter code (A=alanine, C=cysteine, …, Y=tyrosine), read N→C. It is the only feature that is directly encoded by the gene; all structural features are derived from the folded form of this sequence.